Protein AF-A0A3D8Y363-F1 (afdb_monomer_lite)

Sequence (97 aa):
MQTLSESLQSEFGKGFSRRNLEQTSTFYLQYPIPQTLSAELDIEDSLDSIRKTPVFRLSWSHYLNLISIKNIEQRRFYEIESIENNWSIRELKRQYD

Structure (mmCIF, N/CA/C/O backbone):
data_AF-A0A3D8Y363-F1
#
_entry.id   AF-A0A3D8Y363-F1
#
loop_
_atom_site.group_PDB
_atom_site.id
_atom_site.type_symbol
_atom_site.label_atom_id
_atom_site.label_alt_id
_atom_site.label_comp_id
_atom_site.label_asym_id
_atom_site.label_entity_id
_atom_site.label_seq_id
_atom_site.pdbx_PDB_ins_code
_atom_site.Cartn_x
_atom_site.Cartn_y
_atom_site.Cartn_z
_atom_site.occupancy
_atom_site.B_iso_or_equiv
_atom_site.auth_seq_id
_atom_site.auth_comp_id
_atom_site.auth_asym_id
_atom_site.auth_atom_id
_atom_site.pdbx_PDB_model_num
ATOM 1 N N . MET A 1 1 ? -19.848 -2.560 3.129 1.00 75.69 1 MET A N 1
ATOM 2 C CA . MET A 1 1 ? -18.686 -1.841 3.702 1.00 75.69 1 MET A CA 1
ATOM 3 C C . MET A 1 1 ? -19.084 -0.750 4.687 1.00 75.69 1 MET A C 1
ATOM 5 O O . MET A 1 1 ? -18.447 -0.671 5.723 1.00 75.69 1 MET A O 1
ATOM 9 N N . GLN A 1 2 ? -20.128 0.047 4.422 1.00 80.44 2 GLN A N 1
ATOM 10 C CA . GLN A 1 2 ? -20.567 1.112 5.339 1.00 80.44 2 GLN A CA 1
ATOM 11 C C . GLN A 1 2 ? -20.976 0.587 6.732 1.00 80.44 2 GLN A C 1
ATOM 13 O O . GLN A 1 2 ? -20.393 0.989 7.728 1.00 80.44 2 GLN A O 1
ATOM 18 N N . THR A 1 3 ? -21.873 -0.400 6.787 1.00 88.44 3 THR A N 1
ATOM 19 C CA . THR A 1 3 ? -22.347 -1.026 8.038 1.00 88.44 3 THR A CA 1
ATOM 20 C C . THR A 1 3 ? -21.229 -1.694 8.846 1.00 88.44 3 THR A C 1
ATOM 22 O O . THR A 1 3 ? -21.164 -1.559 10.062 1.00 88.44 3 THR A O 1
ATOM 25 N N . LEU A 1 4 ? -20.309 -2.384 8.163 1.00 88.00 4 LEU A N 1
ATOM 26 C CA . LEU A 1 4 ? -19.142 -3.016 8.787 1.00 88.00 4 LEU A CA 1
ATOM 27 C C . LEU A 1 4 ? -18.179 -1.974 9.377 1.00 88.00 4 LEU A C 1
ATOM 29 O O . LEU A 1 4 ? -17.691 -2.148 10.488 1.00 88.00 4 LEU A O 1
ATOM 33 N N . SER A 1 5 ? -17.927 -0.888 8.641 1.00 90.56 5 SER A N 1
ATOM 34 C CA . SER A 1 5 ? -17.100 0.228 9.108 1.00 90.56 5 SER A CA 1
ATOM 35 C C . SER A 1 5 ? -17.678 0.867 10.366 1.00 90.56 5 SER A C 1
ATOM 37 O O . SER A 1 5 ? -16.946 1.057 11.330 1.00 90.56 5 SER A O 1
ATOM 39 N N . GLU A 1 6 ? -18.982 1.140 10.382 1.00 90.69 6 GLU A N 1
ATOM 40 C CA . GLU A 1 6 ? -19.671 1.744 11.527 1.00 90.69 6 GLU A CA 1
ATOM 41 C C . GLU A 1 6 ? -19.614 0.846 12.768 1.00 90.69 6 GLU A C 1
ATOM 43 O O . GLU A 1 6 ? -19.275 1.324 13.851 1.00 90.69 6 GLU A O 1
ATOM 48 N N . SER A 1 7 ? -19.854 -0.460 12.606 1.00 92.88 7 SER A N 1
ATOM 49 C CA . SER A 1 7 ? -19.760 -1.434 13.701 1.00 92.88 7 SER A CA 1
ATOM 50 C C . SER A 1 7 ? -18.348 -1.496 14.288 1.00 92.88 7 SER A C 1
ATOM 52 O O . SER A 1 7 ? -18.172 -1.345 15.495 1.00 92.88 7 SER A O 1
ATOM 54 N N . LEU A 1 8 ? -17.328 -1.662 13.439 1.00 90.75 8 LEU A N 1
ATOM 55 C CA . LEU A 1 8 ? -15.935 -1.766 13.886 1.00 90.75 8 LEU A CA 1
ATOM 56 C C . LEU A 1 8 ? -15.423 -0.455 14.486 1.00 90.75 8 LEU A C 1
ATOM 58 O O . LEU A 1 8 ? -14.656 -0.467 15.444 1.00 90.75 8 LEU A O 1
ATOM 62 N N . GLN A 1 9 ? -15.855 0.685 13.949 1.00 91.56 9 GLN A N 1
ATOM 63 C CA . GLN A 1 9 ? -15.498 1.987 14.494 1.00 91.56 9 GLN A CA 1
ATOM 64 C C . GLN A 1 9 ? -16.150 2.231 15.861 1.00 91.56 9 GLN A C 1
ATOM 66 O O . GLN A 1 9 ? -15.524 2.854 16.718 1.00 91.56 9 GLN A O 1
ATOM 71 N N . SER A 1 10 ? -17.368 1.728 16.087 1.00 92.19 10 SER A N 1
ATOM 72 C CA . SER A 1 10 ? -18.021 1.775 17.401 1.00 92.19 10 SER A CA 1
ATOM 73 C C . SER A 1 10 ? -17.334 0.871 18.427 1.00 92.19 10 SER A C 1
ATOM 75 O O . SER A 1 10 ? -17.294 1.220 19.603 1.00 92.19 10 SER A O 1
ATOM 77 N N . GLU A 1 11 ? -16.820 -0.283 18.002 1.00 94.62 11 GLU A N 1
ATOM 78 C CA . GLU A 1 11 ? -16.231 -1.288 18.894 1.00 94.62 11 GLU A CA 1
ATOM 79 C C . GLU A 1 11 ? -14.748 -1.017 19.204 1.00 94.62 11 GLU A C 1
ATOM 81 O O . GLU A 1 11 ? -14.325 -1.105 20.355 1.00 94.62 11 GLU A O 1
ATOM 86 N N . PHE A 1 12 ? -13.960 -0.624 18.198 1.00 91.00 12 PHE A N 1
ATOM 87 C CA . PHE A 1 12 ? -12.499 -0.485 18.293 1.00 91.00 12 PHE A CA 1
ATOM 88 C C . PHE A 1 12 ? -11.996 0.955 18.105 1.00 91.00 12 PHE A C 1
ATOM 90 O O . PHE A 1 12 ? -10.810 1.235 18.291 1.00 91.00 12 PHE A O 1
ATOM 97 N N . GLY A 1 13 ? -12.874 1.893 17.746 1.00 88.25 13 GLY A N 1
ATOM 98 C CA . GLY A 1 13 ? -12.536 3.308 17.618 1.00 88.25 13 GLY A CA 1
ATOM 99 C C . GLY A 1 13 ? -11.900 3.692 16.276 1.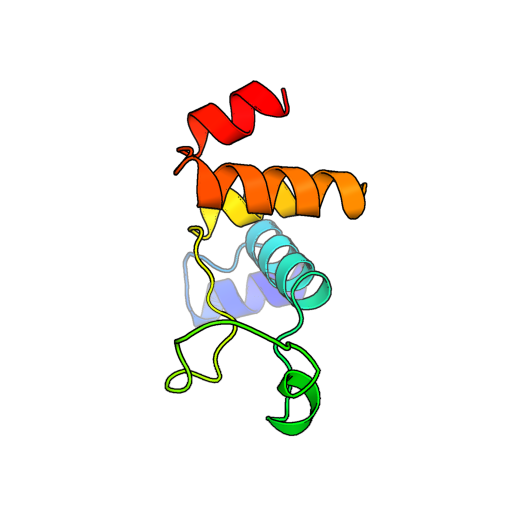00 88.25 13 GLY A C 1
ATOM 100 O O . GLY A 1 13 ? -12.291 3.243 15.197 1.00 88.25 13 GLY A O 1
ATOM 101 N N . LYS A 1 14 ? -10.950 4.635 16.318 1.00 84.75 14 LYS A N 1
ATOM 102 C CA . LYS A 1 14 ? -10.373 5.259 15.113 1.00 84.75 14 LYS A CA 1
ATOM 103 C C . LYS A 1 14 ? -9.529 4.256 14.317 1.00 84.75 14 LYS A C 1
ATOM 105 O O . LYS A 1 14 ? -8.742 3.517 14.887 1.00 84.75 14 LYS A O 1
ATOM 110 N N . GLY A 1 15 ? -9.645 4.301 12.988 1.00 81.38 15 GLY A N 1
ATOM 111 C CA . GLY A 1 15 ? -8.876 3.450 12.066 1.00 81.38 15 GLY A CA 1
ATOM 112 C C . GLY A 1 15 ? -9.740 2.539 11.194 1.00 81.38 15 GLY A C 1
ATOM 113 O O . GLY A 1 15 ? -9.307 2.145 10.120 1.00 81.38 15 GLY A O 1
ATOM 114 N N . PHE A 1 16 ? -10.997 2.291 11.562 1.00 87.69 16 PHE A N 1
ATOM 115 C CA . PHE A 1 16 ? -11.915 1.429 10.803 1.00 87.69 16 PHE A CA 1
ATOM 116 C C . PHE A 1 16 ? -12.835 2.206 9.860 1.00 87.69 16 PHE A C 1
ATOM 118 O O . PHE A 1 16 ? -13.989 1.837 9.657 1.00 87.69 16 PHE A O 1
ATOM 125 N N . SER A 1 17 ? -12.336 3.300 9.275 1.00 89.56 17 SER A N 1
ATOM 126 C CA . SER A 1 17 ? -13.109 4.050 8.285 1.00 89.56 17 SER A CA 1
ATOM 127 C C . SER A 1 17 ? -13.375 3.189 7.053 1.00 89.56 17 SER A C 1
ATOM 129 O O . SER A 1 17 ? -12.560 2.341 6.678 1.00 89.56 17 SER A O 1
ATOM 131 N N . ARG A 1 18 ? -14.494 3.450 6.376 1.00 90.25 18 ARG A N 1
ATOM 132 C CA . ARG A 1 18 ? -14.877 2.728 5.161 1.00 90.25 18 ARG A CA 1
ATOM 133 C C . ARG A 1 18 ? -13.742 2.686 4.138 1.00 90.25 18 ARG A C 1
ATOM 135 O O . ARG A 1 18 ? -13.446 1.624 3.604 1.00 90.25 18 ARG A O 1
ATOM 142 N N . ARG A 1 19 ? -13.080 3.825 3.912 1.00 88.25 19 ARG A N 1
ATOM 143 C CA . ARG A 1 19 ? -11.954 3.930 2.976 1.00 88.25 19 ARG A CA 1
ATOM 144 C C . ARG A 1 19 ? -10.772 3.060 3.397 1.00 88.25 19 ARG A C 1
ATOM 146 O O . ARG A 1 19 ? -10.168 2.429 2.539 1.00 88.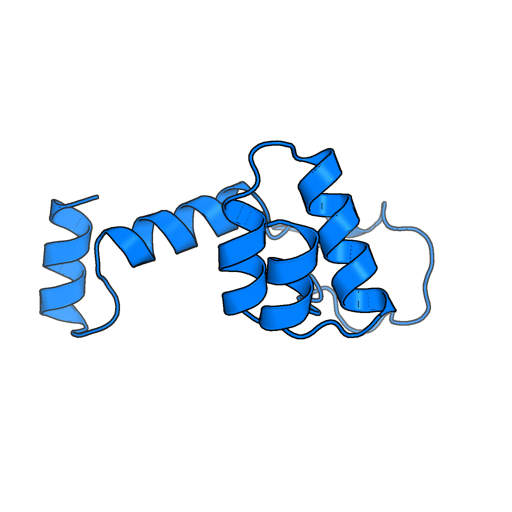25 19 ARG A O 1
ATOM 153 N N . ASN A 1 20 ? -10.450 3.015 4.691 1.00 89.25 20 ASN A N 1
ATOM 154 C CA . ASN A 1 20 ? -9.352 2.182 5.170 1.00 89.25 20 ASN A CA 1
ATOM 155 C C . ASN A 1 20 ? -9.669 0.692 4.981 1.00 89.25 20 ASN A C 1
ATOM 157 O O . ASN A 1 20 ? -8.823 -0.045 4.493 1.00 89.25 20 ASN A O 1
ATOM 161 N N . LEU A 1 21 ? -10.902 0.266 5.277 1.00 90.00 21 LEU A N 1
ATOM 162 C CA . LEU A 1 21 ? -11.343 -1.114 5.042 1.00 90.00 21 LEU A CA 1
ATOM 163 C C . LEU A 1 21 ? -11.326 -1.494 3.557 1.00 90.00 21 LEU A C 1
ATOM 165 O O . LEU A 1 21 ? -10.932 -2.601 3.202 1.00 90.00 21 LEU A O 1
ATOM 169 N N . GLU A 1 22 ? -11.728 -0.578 2.676 1.00 90.81 22 GLU A N 1
ATOM 170 C CA . GLU A 1 22 ? -11.637 -0.785 1.229 1.00 90.81 22 GLU A CA 1
ATOM 171 C C . GLU A 1 22 ? -10.173 -0.924 0.782 1.00 90.81 22 GLU A C 1
ATOM 173 O O . GLU A 1 22 ? -9.860 -1.809 -0.014 1.00 90.81 22 GLU A O 1
ATOM 178 N N . GLN A 1 23 ? -9.261 -0.111 1.324 1.00 90.12 23 GLN A N 1
ATOM 179 C CA . GLN A 1 23 ? -7.829 -0.185 1.021 1.00 90.12 23 GLN A CA 1
ATOM 180 C C . GLN A 1 23 ? -7.190 -1.482 1.527 1.00 90.12 23 GLN A C 1
ATOM 182 O O . GLN A 1 23 ? -6.480 -2.135 0.766 1.00 90.12 23 GLN A O 1
ATOM 187 N N . THR A 1 24 ? -7.459 -1.888 2.771 1.00 88.25 24 THR A N 1
ATOM 188 C CA . THR A 1 24 ? -6.923 -3.139 3.334 1.00 88.25 24 THR A CA 1
ATOM 189 C C . THR A 1 24 ? -7.491 -4.365 2.627 1.00 88.25 24 THR A C 1
ATOM 191 O O . THR A 1 24 ? -6.743 -5.291 2.321 1.00 88.25 24 THR A O 1
ATOM 194 N N . SER A 1 25 ? -8.782 -4.354 2.287 1.00 89.06 25 SER A N 1
ATOM 195 C CA . SER A 1 25 ? -9.407 -5.423 1.505 1.00 89.06 25 SER A CA 1
ATOM 196 C C . SER A 1 25 ? -8.831 -5.502 0.089 1.00 89.06 25 SER A C 1
ATOM 198 O O . SER A 1 25 ? -8.485 -6.590 -0.365 1.00 89.06 25 SER A O 1
ATOM 200 N N . THR A 1 26 ? -8.660 -4.362 -0.588 1.00 88.25 26 THR A N 1
ATOM 201 C CA . THR A 1 26 ? -8.055 -4.308 -1.930 1.00 88.25 26 THR A CA 1
ATOM 202 C C . THR A 1 26 ? -6.621 -4.817 -1.903 1.00 88.25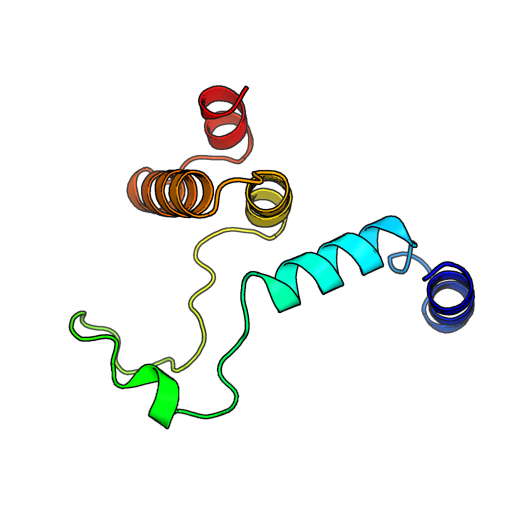 26 THR A C 1
ATOM 204 O O . THR A 1 26 ? -6.241 -5.619 -2.751 1.00 88.25 26 THR A O 1
ATOM 207 N N . PHE A 1 27 ? -5.839 -4.392 -0.911 1.00 88.56 27 PHE A N 1
ATOM 208 C CA . PHE A 1 27 ? -4.478 -4.869 -0.724 1.00 88.56 27 PHE A CA 1
ATOM 209 C C . PHE A 1 27 ? -4.435 -6.385 -0.542 1.00 88.56 27 PHE A C 1
ATOM 211 O O . PHE A 1 27 ? -3.695 -7.040 -1.261 1.00 88.56 27 PHE A O 1
ATOM 218 N N . TYR A 1 28 ? -5.264 -6.953 0.337 1.00 86.00 28 TYR A N 1
ATOM 219 C CA . TYR A 1 28 ? -5.296 -8.401 0.564 1.00 86.00 28 TYR A CA 1
ATOM 220 C C . TYR A 1 28 ? -5.621 -9.196 -0.710 1.00 86.00 28 TYR A C 1
ATOM 222 O O . TYR A 1 28 ? -5.032 -10.243 -0.956 1.00 86.00 28 TYR A O 1
ATOM 230 N N . LEU A 1 29 ? -6.529 -8.683 -1.545 1.00 85.62 29 LEU A N 1
ATOM 231 C CA . LEU A 1 29 ? -6.876 -9.318 -2.819 1.00 85.62 29 LEU A CA 1
ATOM 232 C C . LEU A 1 29 ? -5.759 -9.206 -3.867 1.00 85.62 29 LEU A C 1
ATOM 234 O O . LEU A 1 29 ? -5.628 -10.084 -4.714 1.00 85.62 29 LEU A O 1
ATOM 238 N N . GLN A 1 30 ? -4.982 -8.123 -3.839 1.00 82.50 30 GLN A N 1
ATOM 239 C CA . GLN A 1 30 ? -3.907 -7.865 -4.802 1.00 82.50 30 GLN A CA 1
ATOM 240 C C . GLN A 1 30 ? -2.555 -8.455 -4.380 1.00 82.50 30 GLN A C 1
ATOM 242 O O . GLN A 1 30 ? -1.735 -8.756 -5.242 1.00 82.50 30 GLN A O 1
ATOM 247 N N . TYR A 1 31 ? -2.348 -8.630 -3.078 1.00 79.12 31 TYR A N 1
ATOM 248 C CA . TYR A 1 31 ? -1.153 -9.180 -2.445 1.00 79.12 31 TYR A CA 1
ATOM 249 C C . TYR A 1 31 ? -1.552 -10.353 -1.534 1.00 79.12 31 TYR A C 1
ATOM 251 O O . TYR A 1 31 ? -1.428 -10.256 -0.308 1.00 79.12 31 TYR A O 1
ATOM 259 N N . PRO A 1 32 ? -2.094 -11.450 -2.102 1.00 72.94 32 PRO A N 1
ATOM 260 C CA . PRO A 1 32 ? -2.551 -12.579 -1.308 1.00 72.94 32 PRO A CA 1
ATOM 261 C C . PRO A 1 32 ? -1.370 -13.232 -0.585 1.00 72.94 32 PRO A C 1
ATOM 263 O O . PRO A 1 32 ? -0.370 -13.602 -1.197 1.00 72.94 32 PRO A O 1
ATOM 266 N N . ILE A 1 33 ? -1.501 -13.391 0.731 1.00 67.69 33 ILE A N 1
ATOM 267 C CA . ILE A 1 33 ? -0.540 -14.146 1.539 1.00 67.69 33 ILE A CA 1
ATOM 268 C C . ILE A 1 33 ? -0.811 -15.636 1.283 1.00 67.69 33 ILE A C 1
ATOM 270 O O . ILE A 1 33 ? -1.937 -16.081 1.532 1.00 67.69 33 ILE A O 1
ATOM 274 N N . PRO A 1 34 ? 0.162 -16.422 0.794 1.00 60.19 34 PRO A N 1
ATOM 275 C CA . PRO A 1 34 ? -0.045 -17.848 0.583 1.00 60.19 34 PRO A CA 1
ATOM 276 C C . PRO A 1 34 ? -0.374 -18.542 1.913 1.00 60.19 34 PRO A C 1
ATOM 278 O O . PRO A 1 34 ? 0.304 -18.363 2.920 1.00 60.19 34 PRO A O 1
ATOM 281 N N . GLN A 1 35 ? -1.442 -19.347 1.923 1.00 54.16 35 GLN A N 1
ATOM 282 C CA . GLN A 1 35 ? -1.908 -20.059 3.122 1.00 54.16 35 GLN A CA 1
ATOM 283 C C . GLN A 1 35 ? -0.957 -21.201 3.530 1.00 54.16 35 GLN A C 1
ATOM 285 O O . GLN A 1 35 ? -0.974 -21.647 4.677 1.00 54.16 35 GLN A O 1
ATOM 290 N N . THR A 1 36 ? -0.146 -21.710 2.595 1.00 49.25 36 THR A N 1
ATOM 291 C CA . THR A 1 36 ? 0.737 -22.857 2.826 1.00 49.25 36 THR A CA 1
ATOM 292 C C . THR A 1 36 ? 2.100 -22.661 2.180 1.00 49.25 36 THR A C 1
ATOM 294 O O . THR A 1 36 ? 2.219 -22.151 1.069 1.00 49.25 36 THR A O 1
ATOM 297 N N . LEU A 1 37 ? 3.121 -23.140 2.886 1.00 46.84 37 LEU A N 1
ATOM 298 C CA . LEU A 1 37 ? 4.535 -23.078 2.509 1.00 46.84 37 LEU A CA 1
ATOM 299 C C . LEU A 1 37 ? 4.841 -23.734 1.158 1.00 46.84 37 LEU A C 1
ATOM 301 O O . LEU A 1 37 ? 5.824 -23.392 0.514 1.00 46.84 37 LEU A O 1
ATOM 305 N N . SER A 1 38 ? 4.006 -24.680 0.725 1.00 54.50 38 SER A N 1
ATOM 306 C CA . SER A 1 38 ? 4.177 -25.382 -0.546 1.00 54.50 38 SER A CA 1
ATOM 307 C C . SER A 1 38 ? 3.943 -24.482 -1.761 1.00 54.50 38 SER A C 1
ATOM 309 O O . SER A 1 38 ? 4.512 -24.747 -2.809 1.00 54.50 38 SER A O 1
ATOM 311 N N . ALA A 1 39 ? 3.147 -23.415 -1.626 1.00 49.53 39 ALA A N 1
ATOM 312 C CA . ALA A 1 39 ? 2.915 -22.443 -2.697 1.00 49.53 39 ALA A CA 1
ATOM 313 C C . ALA A 1 39 ? 4.084 -21.452 -2.882 1.00 49.53 39 ALA A C 1
ATOM 315 O O . ALA A 1 39 ? 4.131 -20.745 -3.881 1.00 49.53 39 ALA A O 1
ATOM 316 N N . GLU A 1 40 ? 5.018 -21.391 -1.926 1.00 49.84 40 GLU A N 1
ATOM 317 C CA . GLU A 1 40 ? 6.216 -20.538 -1.980 1.00 49.84 40 GLU A CA 1
ATOM 318 C C . GLU A 1 40 ? 7.423 -21.239 -2.634 1.00 49.84 40 GLU A C 1
ATOM 320 O O . GLU A 1 40 ? 8.404 -20.574 -2.951 1.00 49.84 40 GLU A O 1
ATOM 325 N N . LEU A 1 41 ? 7.370 -22.564 -2.846 1.00 44.88 41 LEU A N 1
ATOM 326 C CA . LEU A 1 41 ? 8.495 -23.355 -3.377 1.00 44.88 41 LEU A CA 1
ATOM 327 C C . LEU A 1 41 ? 8.826 -23.077 -4.852 1.00 44.88 41 LEU A C 1
ATOM 329 O O . LEU A 1 41 ? 9.918 -23.431 -5.282 1.00 44.88 41 LEU A O 1
ATOM 333 N N . ASP A 1 42 ? 7.940 -22.406 -5.592 1.00 45.59 42 ASP A N 1
ATOM 334 C CA . ASP A 1 42 ? 8.185 -22.010 -6.986 1.00 45.59 42 ASP A CA 1
ATOM 335 C C . ASP A 1 42 ? 8.968 -20.682 -7.111 1.00 45.59 42 ASP A C 1
ATOM 337 O O . ASP A 1 42 ? 9.205 -20.204 -8.221 1.00 45.59 42 ASP A O 1
ATOM 341 N N . ILE A 1 43 ? 9.384 -20.059 -5.998 1.00 49.91 43 ILE A N 1
ATOM 342 C CA . ILE A 1 43 ? 10.284 -18.895 -6.019 1.00 49.91 43 ILE A CA 1
ATOM 343 C C . ILE A 1 43 ? 11.725 -19.401 -5.897 1.00 49.91 43 ILE A C 1
ATOM 345 O O . ILE A 1 43 ? 12.313 -19.434 -4.814 1.00 49.91 43 ILE A O 1
ATOM 349 N N . GLU A 1 44 ? 12.278 -19.838 -7.027 1.00 46.38 44 GLU A N 1
ATOM 350 C CA . GLU A 1 44 ? 13.707 -20.109 -7.166 1.00 46.38 44 GLU A CA 1
ATOM 351 C C . GLU A 1 44 ? 14.533 -18.823 -6.957 1.00 46.38 44 GLU A C 1
ATOM 353 O O . GLU A 1 44 ? 14.172 -17.739 -7.413 1.00 46.38 44 GLU A O 1
ATOM 358 N N . ASP A 1 45 ? 15.665 -18.997 -6.270 1.00 49.78 45 ASP A N 1
ATOM 359 C CA . ASP A 1 45 ? 16.789 -18.070 -6.112 1.00 49.78 45 ASP A CA 1
ATOM 360 C C . ASP A 1 45 ? 16.579 -16.760 -5.328 1.00 49.78 45 ASP A C 1
ATOM 362 O O . ASP A 1 45 ? 16.292 -15.692 -5.863 1.00 49.78 45 ASP A O 1
ATOM 366 N N . SER A 1 46 ? 16.896 -16.792 -4.026 1.00 47.47 46 SER A N 1
ATOM 367 C CA . SER A 1 46 ? 17.982 -15.965 -3.451 1.00 47.47 46 SER A CA 1
ATOM 368 C C . SER A 1 46 ? 18.061 -16.090 -1.922 1.00 47.47 46 SER A C 1
ATOM 370 O O . SER A 1 46 ? 17.118 -15.788 -1.202 1.00 47.47 46 SER A O 1
ATOM 372 N N . LEU A 1 47 ? 19.220 -16.562 -1.451 1.00 47.53 47 LEU A N 1
ATOM 373 C CA . LEU A 1 47 ? 19.883 -16.374 -0.147 1.00 47.53 47 LEU A CA 1
ATOM 374 C C . LEU A 1 47 ? 19.121 -15.708 1.035 1.00 47.53 47 LEU A C 1
ATOM 376 O O . LEU A 1 47 ? 19.659 -14.817 1.680 1.00 47.53 47 LEU A O 1
ATOM 380 N N . ASP A 1 48 ? 17.920 -16.155 1.402 1.00 49.25 48 ASP A N 1
ATOM 381 C CA . ASP A 1 48 ? 17.365 -15.892 2.741 1.00 49.25 48 ASP A CA 1
ATOM 382 C C . ASP A 1 48 ? 16.300 -16.932 3.129 1.00 49.25 48 ASP A C 1
ATOM 384 O O . ASP A 1 48 ? 15.115 -16.663 3.319 1.00 49.25 48 ASP A O 1
ATOM 388 N N . SER A 1 49 ? 16.729 -18.188 3.243 1.00 48.34 49 SER A N 1
ATOM 389 C CA . SER A 1 49 ? 15.898 -19.355 3.569 1.00 48.34 49 SER A CA 1
ATOM 390 C C . SER A 1 49 ? 15.361 -19.386 5.016 1.00 48.34 49 SER A C 1
ATOM 392 O O . SER A 1 49 ? 15.089 -20.463 5.546 1.00 48.34 49 SER A O 1
ATOM 394 N N . ILE A 1 50 ? 15.216 -18.238 5.692 1.00 50.19 50 ILE A N 1
ATOM 395 C CA . ILE A 1 50 ? 14.813 -18.168 7.109 1.00 50.19 50 ILE A CA 1
ATOM 396 C C . ILE A 1 50 ? 13.408 -17.573 7.313 1.00 50.19 50 ILE A C 1
ATOM 398 O O . ILE A 1 50 ? 12.826 -17.772 8.380 1.00 50.19 50 ILE A O 1
ATOM 402 N N . ARG A 1 51 ? 12.781 -16.906 6.330 1.00 45.44 51 ARG A N 1
ATOM 403 C CA . ARG A 1 51 ? 11.468 -16.265 6.557 1.00 45.44 51 ARG A CA 1
ATOM 404 C C . ARG A 1 51 ? 10.476 -16.490 5.419 1.00 45.44 51 ARG A C 1
ATOM 406 O O . ARG A 1 51 ? 10.383 -15.710 4.484 1.00 45.44 51 ARG A O 1
ATOM 413 N N . LYS A 1 52 ? 9.683 -17.549 5.593 1.00 51.53 52 LYS A N 1
ATOM 414 C CA . LYS A 1 52 ? 8.424 -17.892 4.903 1.00 51.53 52 LYS A CA 1
ATOM 415 C C . LYS A 1 52 ? 7.309 -16.885 5.207 1.00 51.53 52 LYS A C 1
ATOM 417 O O . LYS A 1 52 ? 6.287 -17.190 5.819 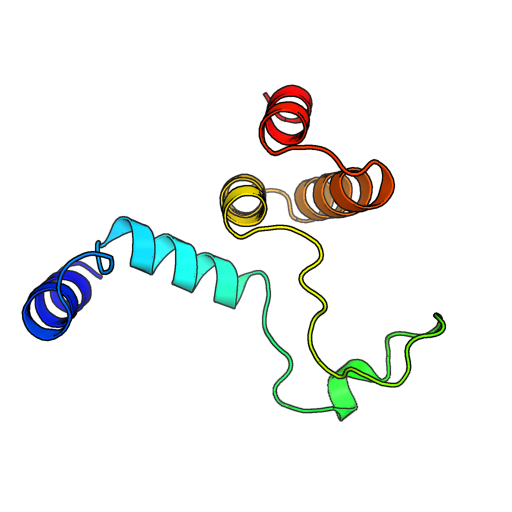1.00 51.53 52 LYS A O 1
ATOM 422 N N . THR A 1 53 ? 7.602 -15.626 4.946 1.00 49.47 53 THR A N 1
ATOM 423 C CA . THR A 1 53 ? 6.677 -14.511 5.076 1.00 49.47 53 THR A CA 1
ATOM 424 C C . THR A 1 53 ? 6.854 -13.698 3.812 1.00 49.47 53 THR A C 1
ATOM 426 O O . THR A 1 53 ? 8.012 -13.421 3.487 1.00 49.47 53 THR A O 1
ATOM 429 N N . PRO A 1 54 ? 5.780 -13.272 3.123 1.00 56.69 54 PRO A N 1
ATOM 430 C CA . PRO A 1 54 ? 5.923 -12.292 2.057 1.00 56.69 54 PRO A CA 1
ATOM 431 C C . PRO A 1 54 ? 6.707 -11.112 2.628 1.00 56.69 54 PRO A C 1
ATOM 433 O O . PRO A 1 54 ? 6.269 -10.454 3.576 1.00 56.69 54 PRO A O 1
ATOM 436 N N . VAL A 1 55 ? 7.930 -10.922 2.132 1.00 64.62 55 VAL A N 1
ATOM 437 C CA . VAL A 1 55 ? 8.808 -9.872 2.634 1.00 64.62 55 VAL A CA 1
ATOM 438 C C . VAL A 1 55 ? 8.268 -8.580 2.051 1.00 64.62 55 VAL A C 1
ATOM 440 O O . VAL A 1 55 ? 8.616 -8.188 0.940 1.00 64.62 55 VAL A O 1
ATOM 443 N N . PHE A 1 56 ? 7.364 -7.936 2.784 1.00 75.25 56 PHE A N 1
ATOM 444 C CA . PHE A 1 56 ? 6.909 -6.592 2.464 1.00 75.25 56 PHE A CA 1
ATOM 445 C C . PHE A 1 56 ? 8.091 -5.642 2.663 1.00 75.25 56 PHE A C 1
ATOM 447 O O . PHE A 1 56 ? 8.374 -5.194 3.774 1.00 75.25 56 PHE A O 1
ATOM 454 N N . ARG A 1 57 ? 8.834 -5.392 1.581 1.00 82.56 57 ARG A N 1
ATOM 455 C CA . ARG A 1 57 ? 10.027 -4.529 1.583 1.00 82.56 57 ARG A CA 1
ATOM 456 C C . ARG A 1 57 ? 9.670 -3.042 1.588 1.00 82.56 57 ARG A C 1
ATOM 458 O O . ARG A 1 57 ? 10.525 -2.213 1.877 1.00 82.56 57 ARG A O 1
ATOM 465 N N . LEU A 1 58 ? 8.412 -2.707 1.300 1.00 86.69 58 LEU A N 1
ATOM 466 C CA . LEU A 1 58 ? 7.894 -1.343 1.284 1.00 86.69 58 LEU A CA 1
ATOM 467 C C . LEU A 1 58 ? 6.911 -1.100 2.440 1.00 86.69 58 LEU A C 1
ATOM 469 O O . LEU A 1 58 ? 6.290 -2.017 2.973 1.00 86.69 58 LEU A O 1
ATOM 473 N N . SER A 1 59 ? 6.745 0.163 2.835 1.00 88.81 59 SER A N 1
ATOM 474 C CA . SER A 1 59 ? 5.777 0.541 3.874 1.00 88.81 59 SER A CA 1
ATOM 475 C C . SER A 1 59 ? 4.332 0.560 3.356 1.00 88.81 59 SER A C 1
ATOM 477 O O . SER A 1 59 ? 4.094 0.715 2.159 1.00 88.81 59 SER A O 1
ATOM 479 N N . TRP A 1 60 ? 3.347 0.495 4.263 1.00 87.44 60 TRP A N 1
ATOM 480 C CA . TRP A 1 60 ? 1.913 0.552 3.922 1.00 87.44 60 TRP A CA 1
ATOM 481 C C . TRP A 1 60 ? 1.558 1.711 2.980 1.00 87.44 60 TRP A C 1
ATOM 483 O O . TRP A 1 60 ? 0.822 1.533 2.016 1.00 87.44 60 TRP A O 1
ATOM 493 N N . SER A 1 61 ? 2.138 2.892 3.201 1.00 90.19 61 SER A N 1
ATOM 494 C CA . SER A 1 61 ? 1.898 4.062 2.354 1.00 90.19 61 SER A CA 1
ATOM 495 C C . SER A 1 61 ? 2.395 3.897 0.914 1.00 90.19 61 SER A C 1
ATOM 497 O O . SER A 1 61 ? 1.799 4.481 0.013 1.00 90.19 61 SER A O 1
ATOM 499 N N . HIS A 1 62 ? 3.449 3.114 0.664 1.00 91.25 62 HIS A N 1
ATOM 500 C CA . HIS A 1 62 ? 3.851 2.776 -0.707 1.00 91.25 62 HIS A CA 1
ATOM 501 C C . HIS A 1 62 ? 2.801 1.881 -1.353 1.00 91.25 62 HIS A C 1
ATOM 503 O O . HIS A 1 62 ? 2.313 2.200 -2.435 1.00 91.25 62 HIS A O 1
ATOM 509 N N . TYR A 1 63 ? 2.373 0.831 -0.649 1.00 91.12 63 TYR A N 1
ATOM 510 C CA . TYR A 1 63 ? 1.325 -0.058 -1.139 1.00 91.12 63 TYR A CA 1
ATOM 511 C C . TYR A 1 63 ? 0.020 0.684 -1.413 1.00 91.12 63 TYR A C 1
ATOM 513 O O . TYR A 1 63 ? -0.585 0.453 -2.449 1.00 91.12 63 TYR A O 1
ATOM 521 N N . LEU A 1 64 ? -0.369 1.657 -0.584 1.00 90.25 64 LEU A N 1
ATOM 522 C CA . LEU A 1 64 ? -1.528 2.513 -0.860 1.00 90.25 64 LEU A CA 1
ATOM 523 C C . LEU A 1 64 ? -1.436 3.261 -2.202 1.00 90.25 64 LEU A C 1
ATOM 525 O O . LEU A 1 64 ? -2.463 3.464 -2.849 1.00 90.25 64 LEU A O 1
ATOM 529 N N . ASN A 1 65 ? -0.235 3.669 -2.620 1.00 91.00 65 ASN A N 1
ATOM 530 C CA . ASN A 1 65 ? -0.028 4.266 -3.940 1.00 91.00 65 ASN A CA 1
ATOM 531 C C . ASN A 1 65 ? -0.031 3.185 -5.033 1.00 91.00 65 ASN A C 1
ATOM 533 O O . ASN A 1 65 ? -0.724 3.339 -6.035 1.00 91.00 65 ASN A O 1
ATOM 537 N N . LEU A 1 66 ? 0.642 2.053 -4.815 1.00 90.75 66 LEU A N 1
ATOM 538 C CA . LEU A 1 66 ? 0.720 0.945 -5.776 1.00 90.75 66 LEU A CA 1
ATOM 539 C C . LEU A 1 66 ? -0.644 0.292 -6.073 1.00 90.75 66 LEU A C 1
ATOM 541 O O . LEU A 1 66 ? -0.952 0.013 -7.232 1.00 90.75 66 LEU A O 1
ATOM 545 N N . ILE A 1 67 ? -1.512 0.103 -5.071 1.00 90.69 67 ILE A N 1
ATOM 546 C CA . ILE A 1 67 ? -2.858 -0.470 -5.272 1.00 90.69 67 ILE A CA 1
ATOM 547 C C . ILE A 1 67 ? -3.765 0.440 -6.112 1.00 90.69 67 ILE A C 1
ATOM 549 O O . ILE A 1 67 ? -4.744 -0.032 -6.692 1.00 90.69 67 ILE A O 1
ATOM 553 N N . SER A 1 68 ? -3.448 1.740 -6.190 1.00 87.62 68 SER A N 1
ATOM 554 C CA . SER A 1 68 ? -4.178 2.695 -7.032 1.00 87.62 68 SER A CA 1
ATOM 555 C C . SER A 1 68 ? -3.862 2.531 -8.526 1.00 87.62 68 SER A C 1
ATOM 557 O O . SER A 1 68 ? -4.667 2.925 -9.374 1.00 87.62 68 SER A O 1
ATOM 559 N N . ILE A 1 69 ? -2.734 1.888 -8.848 1.00 89.12 69 ILE A N 1
ATOM 560 C CA . ILE A 1 69 ? -2.309 1.571 -10.211 1.00 89.12 69 ILE A CA 1
ATOM 561 C C . ILE A 1 69 ? -3.159 0.406 -10.724 1.00 89.12 69 ILE A C 1
ATOM 563 O O . ILE A 1 69 ? -3.127 -0.694 -10.167 1.00 89.12 69 ILE A O 1
ATOM 567 N N . LYS A 1 70 ? -3.945 0.637 -11.783 1.00 87.69 70 LYS A N 1
ATOM 568 C CA . LYS A 1 70 ? -4.858 -0.379 -12.346 1.00 87.69 70 LYS A CA 1
ATOM 569 C C . LYS A 1 70 ? -4.124 -1.485 -13.102 1.00 87.69 70 LYS A C 1
ATOM 571 O O . LYS A 1 70 ? -4.563 -2.630 -13.070 1.00 87.69 70 LYS A O 1
ATOM 576 N N . ASN A 1 71 ? -3.041 -1.138 -13.797 1.00 89.38 71 ASN A N 1
ATOM 577 C CA . ASN A 1 71 ? -2.247 -2.094 -14.558 1.00 89.38 71 ASN A CA 1
ATOM 578 C C . ASN A 1 71 ? -1.300 -2.859 -13.615 1.00 89.38 71 ASN A C 1
ATOM 580 O O . ASN A 1 71 ? -0.493 -2.256 -12.909 1.00 89.38 71 ASN A O 1
ATOM 584 N N . ILE A 1 72 ? -1.410 -4.189 -13.616 1.00 87.88 72 ILE A N 1
ATOM 585 C CA . ILE A 1 72 ? -0.634 -5.090 -12.755 1.00 87.88 72 ILE A CA 1
ATOM 586 C C . ILE A 1 72 ? 0.859 -5.060 -13.112 1.00 87.88 72 ILE A C 1
ATOM 588 O O . ILE A 1 72 ? 1.696 -5.054 -12.212 1.00 87.88 72 ILE A O 1
ATOM 592 N N . GLU A 1 73 ? 1.206 -4.994 -14.399 1.00 87.44 73 GLU A N 1
ATOM 593 C CA . GLU A 1 73 ? 2.603 -4.952 -14.852 1.00 87.44 73 GLU A CA 1
ATOM 594 C C . GLU A 1 73 ? 3.274 -3.648 -14.430 1.00 87.44 73 GLU A C 1
ATOM 596 O O . GLU A 1 73 ? 4.359 -3.662 -13.854 1.00 87.44 73 GLU A O 1
ATOM 601 N N . GLN A 1 74 ? 2.580 -2.525 -14.630 1.00 89.81 74 GLN A N 1
ATOM 602 C CA . GLN A 1 74 ? 3.052 -1.212 -14.198 1.00 89.81 74 GLN A CA 1
ATOM 603 C C . GLN A 1 74 ? 3.233 -1.162 -12.674 1.00 89.81 74 GLN A C 1
ATOM 605 O O . GLN A 1 74 ? 4.232 -0.641 -12.184 1.00 89.81 74 GLN A O 1
ATOM 610 N N . ARG A 1 75 ? 2.295 -1.743 -11.916 1.00 90.81 75 ARG A N 1
ATOM 611 C CA . ARG A 1 75 ? 2.411 -1.850 -10.458 1.00 90.81 75 ARG A CA 1
ATOM 612 C C . ARG A 1 75 ? 3.663 -2.622 -10.055 1.00 90.81 75 ARG A C 1
ATOM 614 O O . ARG A 1 75 ? 4.422 -2.136 -9.222 1.00 90.81 75 ARG A O 1
ATOM 621 N N . ARG A 1 76 ? 3.881 -3.797 -10.652 1.00 88.38 76 ARG A N 1
ATOM 622 C CA . ARG A 1 76 ? 5.040 -4.647 -10.357 1.00 88.38 76 ARG A CA 1
ATOM 623 C C . ARG A 1 76 ? 6.352 -3.950 -10.715 1.00 88.38 76 ARG A C 1
ATOM 625 O O . ARG A 1 76 ? 7.296 -4.026 -9.939 1.00 88.38 76 ARG A O 1
ATOM 632 N N . PHE A 1 77 ? 6.389 -3.247 -11.845 1.00 90.94 77 PHE A N 1
ATOM 633 C CA . PHE A 1 77 ? 7.545 -2.461 -12.271 1.00 90.94 77 PHE A CA 1
ATOM 634 C C . PHE A 1 77 ? 7.934 -1.418 -11.215 1.00 90.94 77 PHE A C 1
ATOM 636 O O . PHE A 1 77 ? 9.059 -1.432 -10.723 1.00 90.94 77 PHE A O 1
ATOM 643 N N . TYR A 1 78 ? 6.989 -0.572 -10.794 1.00 92.00 78 TYR A N 1
ATOM 644 C CA . TYR A 1 78 ? 7.275 0.451 -9.787 1.00 92.00 78 TYR A CA 1
ATOM 645 C C . TYR A 1 78 ? 7.556 -0.123 -8.398 1.00 92.00 78 TYR A C 1
ATOM 647 O O . TYR A 1 78 ? 8.300 0.486 -7.634 1.00 92.00 78 TYR A O 1
ATOM 655 N N . GLU A 1 79 ? 6.976 -1.271 -8.051 1.00 89.50 79 GLU A N 1
ATOM 656 C CA . GLU A 1 79 ? 7.291 -1.966 -6.802 1.00 89.50 79 GLU A CA 1
ATOM 657 C C . GLU A 1 79 ? 8.755 -2.418 -6.766 1.00 89.50 79 GLU A C 1
ATOM 659 O O . GLU A 1 79 ? 9.451 -2.118 -5.796 1.00 89.50 79 GLU A O 1
ATOM 664 N N . ILE A 1 80 ? 9.233 -3.066 -7.832 1.00 89.25 80 ILE A N 1
ATOM 665 C CA . ILE A 1 80 ? 10.629 -3.508 -7.958 1.00 89.25 80 ILE A CA 1
ATOM 666 C C . ILE A 1 80 ? 11.568 -2.299 -7.941 1.00 89.25 80 ILE A C 1
ATOM 668 O O . ILE A 1 80 ? 12.451 -2.234 -7.091 1.00 89.25 80 ILE A O 1
ATOM 672 N N . GLU A 1 81 ? 11.323 -1.299 -8.791 1.00 91.62 81 GLU A N 1
ATOM 673 C CA . GLU A 1 81 ? 12.150 -0.088 -8.860 1.00 91.62 81 GLU A CA 1
ATOM 674 C C . GLU A 1 81 ? 12.215 0.659 -7.521 1.00 91.62 81 GLU A C 1
ATOM 676 O O . GLU A 1 81 ? 13.281 1.139 -7.131 1.00 91.62 81 GLU A O 1
ATOM 681 N N . SER A 1 82 ? 11.100 0.729 -6.782 1.00 92.31 82 SER A N 1
ATOM 682 C CA . SER A 1 82 ? 11.084 1.377 -5.464 1.00 92.31 82 SER A CA 1
ATOM 683 C C . SER A 1 82 ? 11.943 0.634 -4.447 1.00 92.31 82 SER A C 1
ATOM 685 O O . SER A 1 82 ? 12.562 1.269 -3.595 1.00 92.31 82 SER A O 1
ATOM 687 N N . ILE A 1 83 ? 11.971 -0.699 -4.519 1.00 89.12 83 ILE A N 1
ATOM 688 C CA . ILE A 1 83 ? 12.779 -1.545 -3.637 1.00 89.12 83 ILE A CA 1
ATOM 689 C C . ILE A 1 83 ? 14.258 -1.430 -4.011 1.00 89.12 83 ILE A C 1
ATOM 691 O O . ILE A 1 83 ? 15.088 -1.206 -3.133 1.00 89.12 83 ILE A O 1
ATOM 695 N N . GLU A 1 84 ? 14.591 -1.564 -5.294 1.00 90.00 84 GLU A N 1
ATOM 696 C CA . GLU A 1 84 ? 15.977 -1.553 -5.774 1.00 90.00 84 GLU A CA 1
ATOM 697 C C . GLU A 1 84 ? 16.648 -0.195 -5.558 1.00 90.00 84 GLU A C 1
ATOM 699 O O . GLU A 1 84 ? 17.784 -0.123 -5.087 1.00 90.00 84 GLU A O 1
ATOM 704 N N . ASN A 1 85 ? 15.922 0.893 -5.821 1.00 91.31 85 ASN A N 1
ATOM 705 C CA . ASN A 1 85 ? 16.442 2.250 -5.685 1.00 91.31 85 ASN A CA 1
ATOM 706 C C . ASN A 1 85 ? 16.133 2.895 -4.325 1.00 91.31 85 ASN A C 1
ATOM 708 O O . ASN A 1 85 ? 16.462 4.063 -4.121 1.00 91.31 85 ASN A O 1
ATOM 712 N N . ASN A 1 86 ? 15.503 2.167 -3.395 1.00 90.50 86 ASN A N 1
ATOM 713 C CA . ASN A 1 86 ? 15.061 2.678 -2.092 1.00 90.50 86 ASN A CA 1
ATOM 714 C C . ASN A 1 86 ? 14.258 3.990 -2.191 1.00 90.50 86 ASN A C 1
ATOM 716 O O . ASN A 1 86 ? 14.469 4.920 -1.406 1.00 90.50 86 ASN A O 1
ATOM 720 N N . TRP A 1 87 ? 13.346 4.081 -3.162 1.00 93.69 87 TRP A N 1
ATOM 721 C CA . TRP A 1 87 ? 12.537 5.282 -3.343 1.00 93.69 87 TRP A CA 1
ATOM 722 C C . TRP A 1 87 ? 11.670 5.549 -2.117 1.00 93.69 87 TRP A C 1
ATOM 724 O O . TRP A 1 87 ? 10.987 4.675 -1.585 1.00 93.69 87 TRP A O 1
ATOM 734 N N . SER A 1 88 ? 11.647 6.807 -1.698 1.00 93.19 88 SER A N 1
ATOM 735 C CA . SER A 1 88 ? 10.651 7.323 -0.775 1.00 93.19 88 SER A CA 1
ATOM 736 C C . SER A 1 88 ? 9.274 7.402 -1.441 1.00 93.19 88 SER A C 1
ATOM 738 O O . SER A 1 88 ? 9.141 7.488 -2.661 1.00 93.19 88 SER A O 1
ATOM 740 N N . ILE A 1 89 ? 8.219 7.510 -0.626 1.00 90.88 89 ILE A N 1
ATOM 741 C CA . ILE A 1 89 ? 6.832 7.655 -1.108 1.00 90.88 89 IL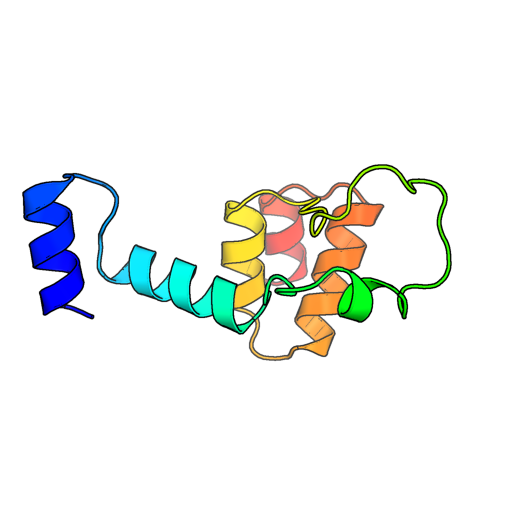E A CA 1
ATOM 742 C C . ILE A 1 89 ? 6.701 8.835 -2.086 1.00 90.88 89 ILE A C 1
ATOM 744 O O . ILE A 1 89 ? 5.913 8.787 -3.027 1.00 90.88 89 ILE A O 1
ATOM 748 N N . ARG A 1 90 ? 7.468 9.910 -1.861 1.00 92.19 90 ARG A N 1
ATOM 749 C CA . ARG A 1 90 ? 7.467 11.103 -2.719 1.00 92.19 90 ARG A CA 1
ATOM 750 C C . ARG A 1 90 ? 8.112 10.829 -4.073 1.00 92.19 90 ARG A C 1
ATOM 752 O O . ARG A 1 90 ? 7.627 11.342 -5.075 1.00 92.19 90 ARG A O 1
ATOM 759 N N . GLU A 1 91 ? 9.183 10.044 -4.096 1.00 92.94 91 GLU A N 1
ATOM 760 C CA . GLU A 1 91 ? 9.868 9.651 -5.328 1.00 92.94 91 GLU A CA 1
ATOM 761 C C . GLU A 1 91 ? 9.019 8.676 -6.133 1.00 92.94 91 GLU A C 1
ATOM 763 O O . GLU A 1 91 ? 8.781 8.948 -7.305 1.00 92.94 91 GLU A O 1
ATOM 768 N N . LEU A 1 92 ? 8.456 7.641 -5.496 1.00 92.19 92 LEU A N 1
ATOM 769 C CA . LEU A 1 92 ? 7.486 6.748 -6.137 1.00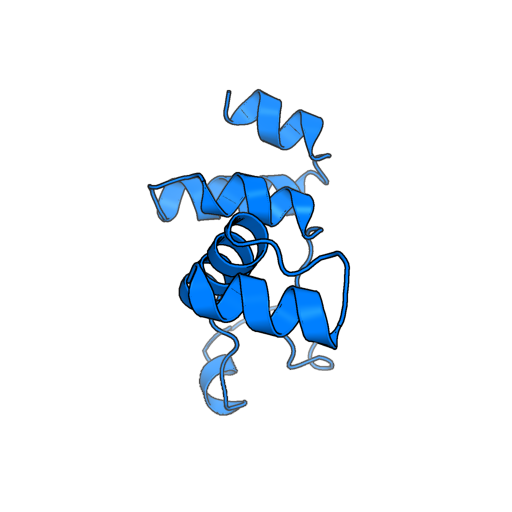 92.19 92 LEU A CA 1
ATOM 770 C C . LEU A 1 92 ? 6.341 7.552 -6.763 1.00 92.19 92 LEU A C 1
ATOM 772 O O . LEU A 1 92 ? 5.997 7.351 -7.924 1.00 92.19 92 LEU A O 1
ATOM 776 N N . LYS A 1 93 ? 5.776 8.502 -6.008 1.00 89.81 93 LYS A N 1
ATOM 777 C CA . LYS A 1 93 ? 4.687 9.335 -6.512 1.00 89.81 93 LYS A CA 1
ATOM 778 C C . LYS A 1 93 ? 5.122 10.188 -7.706 1.00 89.81 93 LYS A C 1
ATOM 780 O O . LYS A 1 93 ? 4.395 10.240 -8.680 1.00 89.81 93 LYS A O 1
ATOM 785 N N . ARG A 1 94 ? 6.312 10.791 -7.678 1.00 91.56 94 ARG A N 1
ATOM 786 C CA . ARG A 1 94 ? 6.844 11.595 -8.794 1.00 91.56 94 ARG A CA 1
ATOM 787 C C . ARG A 1 94 ? 7.080 10.787 -10.077 1.00 91.56 94 ARG A C 1
ATOM 789 O O . ARG A 1 94 ? 7.055 11.370 -11.150 1.00 91.56 94 ARG A O 1
ATOM 796 N N . GLN A 1 95 ? 7.373 9.494 -9.971 1.00 86.56 95 GLN A N 1
ATOM 797 C CA . GLN A 1 95 ? 7.582 8.623 -11.137 1.00 86.56 95 GLN A CA 1
ATOM 798 C C . GLN A 1 95 ? 6.267 8.114 -11.747 1.00 86.56 95 GLN A C 1
ATOM 800 O O . GLN A 1 95 ? 6.270 7.583 -12.859 1.00 86.56 95 GLN A O 1
ATOM 805 N N . TYR A 1 96 ? 5.171 8.229 -10.994 1.00 74.25 96 TYR A N 1
ATOM 806 C CA . TYR A 1 96 ? 3.835 7.775 -11.373 1.00 74.25 96 TYR A CA 1
ATOM 807 C C . TYR A 1 96 ? 2.861 8.926 -11.698 1.00 74.25 96 TYR A C 1
ATOM 809 O O . TYR A 1 96 ? 1.930 8.711 -12.473 1.00 74.25 96 TYR A O 1
ATOM 817 N N . ASP A 1 97 ? 3.061 10.109 -11.102 1.00 72.56 97 ASP A N 1
ATOM 818 C CA . ASP A 1 97 ? 2.393 11.375 -11.456 1.00 72.56 97 ASP A CA 1
ATOM 819 C C . ASP A 1 97 ? 2.799 11.834 -12.870 1.00 72.56 97 ASP A C 1
ATOM 821 O O . ASP A 1 97 ? 1.893 12.285 -13.611 1.00 72.56 97 ASP A O 1
#

pLDDT: mean 79.45, std 16.5, range [44.88, 94.62]

Radius of gyration: 16.14 Å; chains: 1; bounding box: 42×37×34 Å

InterPro domains:
  IPR041527 YhcG, N-terminal [PF17761] (2-96)
  IPR053148 PD-(D/E)XK-like domain-containing protein [PTHR30547] (1-95)

Secondary structure (DSSP, 8-state):
-HHHHHHHHHHH-TT--HHHHHHHHHHHHHSPPPSSGGGGTT----S-TT--S----S-HHHHHHHTT---HHHHHHHHHHHHHTT--HHHHHHHH-

Foldseek 3Di:
DCVQLVVCCVVPNPQSHPVNVVLVVLLCVLPPQDPDPVVVVPPDDDDDPDDSGPPPLDDSLLSSVLSVDPDNVVSVVLSVVCNVVVDDSVRSVVVVD

Organism: NCBI:txid2259619